Protein AF-A0A355SIC6-F1 (afdb_monomer_lite)

Radius of gyration: 18.77 Å; chains: 1; bounding box: 48×37×47 Å

pLDDT: mean 77.32, std 22.43, range [30.83, 97.75]

Structure (mmCIF, N/CA/C/O backbone):
data_AF-A0A355SIC6-F1
#
_entry.id   AF-A0A355SIC6-F1
#
loop_
_atom_site.group_PDB
_atom_site.id
_atom_site.type_symbol
_atom_site.label_atom_id
_atom_site.label_alt_id
_atom_site.label_comp_id
_atom_site.label_asym_id
_atom_site.label_entity_id
_atom_site.label_seq_id
_atom_site.pdbx_PDB_ins_code
_atom_site.Cartn_x
_atom_site.Cartn_y
_atom_site.Cartn_z
_atom_site.occupancy
_atom_site.B_iso_or_equiv
_atom_site.auth_seq_id
_atom_site.auth_comp_id
_atom_site.auth_asym_id
_atom_site.auth_atom_id
_atom_site.pdbx_PDB_model_num
ATOM 1 N N . MET A 1 1 ? 10.051 4.515 25.596 1.00 37.62 1 MET A N 1
ATOM 2 C CA . MET A 1 1 ? 10.328 5.611 24.635 1.00 37.62 1 MET A CA 1
ATOM 3 C C . MET A 1 1 ? 11.824 5.648 24.282 1.00 37.62 1 MET A C 1
ATOM 5 O O . MET A 1 1 ? 12.469 6.679 24.406 1.00 37.62 1 MET A O 1
ATOM 9 N N . THR A 1 2 ? 12.386 4.511 23.840 1.00 31.95 2 THR A N 1
ATOM 10 C CA . THR A 1 2 ? 13.845 4.348 23.625 1.00 31.95 2 THR A CA 1
ATOM 11 C C . THR A 1 2 ? 14.170 3.536 22.361 1.00 31.95 2 THR A C 1
ATOM 13 O O . THR A 1 2 ? 15.323 3.204 22.131 1.00 31.95 2 THR A O 1
ATOM 16 N N . LEU A 1 3 ? 13.179 3.242 21.507 1.00 30.83 3 LEU A N 1
ATOM 17 C CA . LEU A 1 3 ? 13.404 2.567 20.217 1.00 30.83 3 LEU A CA 1
ATOM 18 C C . LEU A 1 3 ? 13.616 3.547 19.047 1.00 30.83 3 LEU A C 1
ATOM 20 O O . LEU A 1 3 ? 14.245 3.201 18.055 1.00 30.83 3 LEU A O 1
ATOM 24 N N . TYR A 1 4 ? 13.149 4.795 19.171 1.00 31.72 4 TYR A N 1
ATOM 25 C CA . TYR A 1 4 ? 13.180 5.769 18.069 1.00 31.72 4 TYR A CA 1
ATOM 26 C C . TYR A 1 4 ? 14.491 6.559 17.944 1.00 31.72 4 TYR A C 1
ATOM 28 O O . TYR A 1 4 ? 14.767 7.113 16.884 1.00 31.72 4 TYR A O 1
ATOM 36 N N . ARG A 1 5 ? 15.327 6.606 18.992 1.00 35.66 5 ARG A N 1
ATOM 37 C CA . ARG A 1 5 ? 16.600 7.357 18.958 1.00 35.66 5 ARG A CA 1
ATOM 38 C C . ARG A 1 5 ? 17.742 6.619 18.246 1.00 35.66 5 ARG A C 1
ATOM 40 O O . ARG A 1 5 ? 18.670 7.272 17.789 1.00 35.66 5 ARG A O 1
ATOM 47 N N . GLY A 1 6 ? 17.670 5.291 18.116 1.00 31.94 6 GLY A N 1
ATOM 48 C CA . GLY A 1 6 ? 18.675 4.494 17.394 1.00 31.94 6 GLY A CA 1
ATOM 49 C C . GLY A 1 6 ? 18.372 4.291 15.905 1.00 31.94 6 GLY A C 1
ATOM 50 O O . GLY A 1 6 ? 19.281 4.035 15.118 1.00 31.94 6 GLY A O 1
ATOM 51 N N . PHE A 1 7 ? 17.104 4.423 15.504 1.00 38.62 7 PHE A N 1
ATOM 52 C CA . PHE A 1 7 ? 16.657 4.114 14.143 1.00 38.62 7 PHE A CA 1
ATOM 53 C C . PHE A 1 7 ? 16.941 5.257 13.153 1.00 38.62 7 PHE A C 1
ATOM 55 O O . PHE A 1 7 ? 17.302 5.010 12.004 1.00 38.62 7 PHE A O 1
ATOM 62 N N . THR A 1 8 ? 16.885 6.514 13.609 1.00 43.41 8 THR A N 1
ATOM 63 C CA . THR A 1 8 ? 17.127 7.695 12.762 1.00 43.41 8 THR A CA 1
ATOM 64 C C . THR A 1 8 ? 18.593 7.835 12.342 1.00 43.41 8 THR A C 1
ATOM 66 O O . THR A 1 8 ? 18.866 8.052 11.167 1.00 43.41 8 THR A O 1
ATOM 69 N N . ALA A 1 9 ? 19.554 7.617 13.246 1.00 39.22 9 ALA A N 1
ATOM 70 C CA . ALA A 1 9 ? 20.983 7.748 12.930 1.00 39.22 9 ALA A CA 1
ATOM 71 C C . ALA A 1 9 ? 21.516 6.629 12.013 1.00 39.22 9 ALA A C 1
ATOM 73 O O . ALA A 1 9 ? 22.439 6.845 11.228 1.00 39.22 9 ALA A O 1
ATOM 74 N N . ARG A 1 10 ? 20.931 5.426 12.085 1.00 40.25 10 ARG A N 1
ATOM 75 C CA . ARG A 1 10 ? 21.360 4.273 11.280 1.00 40.25 10 ARG A CA 1
ATOM 76 C C . ARG A 1 10 ? 20.783 4.320 9.867 1.00 40.25 10 ARG A C 1
ATOM 78 O O . ARG A 1 10 ? 21.507 4.031 8.922 1.00 40.25 10 ARG A O 1
ATOM 85 N N . ILE A 1 11 ? 19.539 4.782 9.713 1.00 46.62 11 ILE A N 1
ATOM 86 C CA . ILE A 1 11 ? 18.967 5.049 8.389 1.00 46.62 11 ILE A CA 1
ATOM 87 C C . ILE A 1 11 ? 19.684 6.213 7.711 1.00 46.62 11 ILE A C 1
ATOM 89 O O . ILE A 1 11 ? 19.993 6.095 6.537 1.00 46.62 11 ILE A O 1
ATOM 93 N N . GLN A 1 12 ? 20.036 7.280 8.432 1.00 44.41 12 GLN A N 1
ATOM 94 C CA . GLN A 1 12 ? 20.711 8.441 7.845 1.00 44.41 12 GLN A CA 1
ATOM 95 C C . GLN A 1 12 ? 22.162 8.145 7.415 1.00 44.41 12 GLN A C 1
ATOM 97 O O . GLN A 1 12 ? 22.600 8.642 6.381 1.00 44.41 12 GLN A O 1
ATOM 102 N N . ASN A 1 13 ? 22.878 7.267 8.130 1.00 38.00 13 ASN A N 1
ATOM 103 C CA . ASN A 1 13 ? 24.215 6.805 7.727 1.00 38.00 13 ASN A CA 1
ATOM 104 C C . ASN A 1 13 ? 24.187 5.812 6.554 1.00 38.00 13 ASN A C 1
ATOM 106 O O . ASN A 1 13 ? 25.041 5.896 5.677 1.00 38.00 13 ASN A O 1
ATOM 110 N N . ILE A 1 14 ? 23.184 4.930 6.490 1.00 51.47 14 ILE A N 1
ATOM 111 C CA . ILE A 1 14 ? 22.955 4.068 5.317 1.00 51.47 14 ILE A CA 1
ATOM 112 C C . ILE A 1 14 ? 22.518 4.915 4.109 1.00 51.47 14 ILE A C 1
ATOM 114 O O . ILE A 1 14 ? 22.945 4.660 2.988 1.00 51.47 14 ILE A O 1
ATOM 118 N N . PHE A 1 15 ? 21.729 5.972 4.334 1.00 47.69 15 PHE A N 1
ATOM 119 C CA . PHE A 1 15 ? 21.360 6.937 3.298 1.00 47.69 15 PHE A CA 1
ATOM 120 C C . PHE A 1 15 ? 22.586 7.659 2.735 1.00 47.69 15 PHE A C 1
ATOM 122 O O . PHE A 1 15 ? 22.667 7.871 1.533 1.00 47.69 15 PHE A O 1
ATOM 129 N N . CYS A 1 16 ? 23.560 8.003 3.582 1.00 44.72 16 CYS A N 1
ATOM 130 C CA . CYS A 1 16 ? 24.774 8.688 3.148 1.00 44.72 16 CYS A CA 1
ATOM 131 C C . CYS A 1 16 ? 25.728 7.756 2.376 1.00 44.72 16 CYS A C 1
ATOM 133 O O . CYS A 1 16 ? 26.273 8.169 1.355 1.00 44.72 16 CYS A O 1
ATOM 135 N N . SER A 1 17 ? 25.885 6.489 2.793 1.00 44.12 17 SER A N 1
ATOM 136 C CA . SER A 1 17 ? 26.764 5.544 2.084 1.00 44.12 17 SER A CA 1
ATOM 137 C C . SER A 1 17 ? 26.165 5.072 0.755 1.00 44.12 17 SER A C 1
ATOM 139 O O . SER A 1 17 ? 26.858 5.047 -0.252 1.00 44.12 17 SER A O 1
ATOM 141 N N . ILE A 1 18 ? 24.859 4.784 0.699 1.00 51.19 18 ILE A N 1
ATOM 142 C CA . ILE A 1 18 ? 24.209 4.318 -0.538 1.00 51.19 18 ILE A CA 1
ATOM 143 C C . ILE A 1 18 ? 24.102 5.448 -1.576 1.00 51.19 18 ILE A C 1
ATOM 145 O O . ILE A 1 18 ? 24.280 5.209 -2.770 1.00 51.19 18 ILE A O 1
ATOM 149 N N . PHE A 1 19 ? 23.841 6.687 -1.143 1.00 46.09 19 PHE A N 1
ATOM 150 C CA . PHE A 1 19 ? 23.584 7.803 -2.058 1.00 46.09 19 PHE A CA 1
ATOM 151 C C . PHE A 1 19 ? 24.862 8.443 -2.632 1.00 46.09 19 PHE A C 1
ATOM 153 O O . PHE A 1 19 ? 24.812 9.014 -3.720 1.00 46.09 19 PHE A O 1
ATOM 160 N N . PHE A 1 20 ? 26.014 8.337 -1.953 1.00 45.59 20 PHE A N 1
ATOM 161 C CA . PHE A 1 20 ? 27.269 8.947 -2.421 1.00 45.59 20 PHE A CA 1
ATOM 162 C C . PHE A 1 20 ? 28.137 7.997 -3.266 1.00 45.59 20 PHE A C 1
ATOM 164 O O . PHE A 1 20 ? 28.785 8.434 -4.216 1.00 45.59 20 PHE A O 1
ATOM 171 N N . GLU A 1 21 ? 28.105 6.690 -2.996 1.00 45.88 21 GLU A N 1
ATOM 172 C CA . GLU A 1 21 ? 28.931 5.699 -3.709 1.00 45.88 21 GLU A CA 1
ATOM 173 C C . GLU A 1 21 ? 28.379 5.377 -5.113 1.00 45.88 21 GLU A C 1
ATOM 175 O O . GLU A 1 21 ? 29.138 5.171 -6.062 1.00 45.88 21 GLU A O 1
ATOM 180 N N . GLY A 1 22 ? 27.055 5.470 -5.300 1.00 42.19 22 GLY A N 1
ATOM 181 C CA . GLY A 1 22 ? 26.405 5.312 -6.608 1.00 42.19 22 GLY A CA 1
ATOM 182 C C . GLY A 1 22 ? 26.667 6.454 -7.602 1.00 42.19 22 GLY A C 1
ATOM 183 O O . GLY A 1 22 ? 26.513 6.267 -8.809 1.00 42.19 22 GLY A O 1
ATOM 184 N N . ALA A 1 23 ? 27.096 7.631 -7.134 1.00 45.03 23 ALA A N 1
ATOM 185 C CA . ALA A 1 23 ? 27.406 8.769 -8.002 1.00 45.03 23 ALA A CA 1
ATOM 186 C C . ALA A 1 23 ? 28.788 8.657 -8.680 1.00 45.03 23 ALA A C 1
ATOM 188 O O . ALA A 1 23 ? 29.028 9.328 -9.690 1.00 45.03 23 ALA A O 1
ATOM 189 N N . LEU A 1 24 ? 29.689 7.816 -8.150 1.00 39.44 24 LEU A N 1
ATOM 190 C CA . LEU A 1 24 ? 31.087 7.748 -8.589 1.00 39.44 24 LEU A CA 1
ATOM 191 C C . LEU A 1 24 ? 31.366 6.680 -9.662 1.00 39.44 24 LEU A C 1
ATOM 193 O O . LEU A 1 24 ? 32.326 6.836 -10.411 1.00 39.44 24 LEU A O 1
ATOM 197 N N . ASN A 1 25 ? 30.526 5.649 -9.815 1.00 40.00 25 ASN A N 1
ATOM 198 C CA . ASN A 1 25 ? 30.813 4.517 -10.711 1.00 40.00 25 ASN A CA 1
ATOM 199 C C . ASN A 1 25 ? 30.196 4.667 -12.118 1.00 40.00 25 ASN A C 1
ATOM 201 O O . ASN A 1 25 ? 29.492 3.797 -12.630 1.00 40.00 25 ASN A O 1
ATOM 205 N N . ARG A 1 26 ? 30.446 5.820 -12.753 1.00 46.34 26 ARG A N 1
ATOM 206 C CA . ARG A 1 26 ? 30.225 6.007 -14.195 1.00 46.34 26 ARG A CA 1
ATOM 207 C C . ARG A 1 26 ? 31.300 5.237 -14.967 1.00 46.34 26 ARG A C 1
ATOM 209 O O . ARG A 1 26 ? 32.447 5.650 -14.884 1.00 46.34 26 ARG A O 1
ATOM 216 N N . MET A 1 27 ? 30.928 4.234 -15.769 1.00 37.56 27 MET A N 1
ATOM 217 C CA . MET A 1 27 ? 31.315 4.094 -17.190 1.00 37.56 27 MET A CA 1
ATOM 218 C C . MET A 1 27 ? 30.912 2.726 -17.780 1.00 37.56 27 MET A C 1
ATOM 220 O O . MET A 1 27 ? 31.299 1.686 -17.266 1.00 37.56 27 MET A O 1
ATOM 224 N N . ASN A 1 28 ? 30.232 2.812 -18.930 1.00 39.66 28 ASN A N 1
ATOM 225 C CA . ASN A 1 28 ? 30.027 1.819 -19.996 1.00 39.66 28 ASN A CA 1
ATOM 226 C C . ASN A 1 28 ? 28.899 0.763 -19.905 1.00 39.66 28 ASN A C 1
ATOM 228 O O . ASN A 1 28 ? 28.827 -0.046 -18.992 1.00 39.66 28 ASN A O 1
ATOM 232 N N . GLU A 1 29 ? 28.081 0.820 -20.971 1.00 44.94 29 GLU A N 1
ATOM 233 C CA . GLU A 1 29 ? 27.254 -0.224 -21.607 1.00 44.94 29 GLU A CA 1
ATOM 234 C C . GLU A 1 29 ? 26.031 -0.767 -20.845 1.00 44.94 29 GLU A C 1
ATOM 236 O O . GLU A 1 29 ? 26.074 -1.818 -20.229 1.00 44.94 29 GLU A O 1
ATOM 241 N N . ASP A 1 30 ? 24.915 -0.017 -20.919 1.00 37.97 30 ASP A N 1
ATOM 242 C CA . ASP A 1 30 ? 23.570 -0.524 -21.283 1.00 37.97 30 ASP A CA 1
ATOM 243 C C . ASP A 1 30 ? 22.507 0.565 -21.065 1.00 37.97 30 ASP A C 1
ATOM 245 O O . ASP A 1 30 ? 21.948 0.758 -19.978 1.00 37.97 30 ASP A O 1
ATOM 249 N N . PHE A 1 31 ? 22.219 1.330 -22.119 1.00 43.81 31 PHE A N 1
ATOM 250 C CA . PHE A 1 31 ? 21.425 2.563 -22.033 1.00 43.81 31 PHE A CA 1
ATOM 251 C C . PHE A 1 31 ? 19.943 2.325 -21.657 1.00 43.81 31 PHE A C 1
ATOM 253 O O . PHE A 1 31 ? 19.281 3.237 -21.164 1.00 43.81 31 PHE A O 1
ATOM 260 N N . ASN A 1 32 ? 19.427 1.098 -21.810 1.00 48.28 32 ASN A N 1
ATOM 261 C CA . ASN A 1 32 ? 18.031 0.748 -21.501 1.00 48.28 32 ASN A CA 1
ATOM 262 C C . ASN A 1 32 ? 17.833 0.255 -20.049 1.00 48.28 32 ASN A C 1
ATOM 264 O O . ASN A 1 32 ? 16.803 0.500 -19.419 1.00 48.28 32 ASN A O 1
ATOM 268 N N . VAL A 1 33 ? 18.857 -0.376 -19.470 1.00 51.66 33 VAL A N 1
ATOM 269 C CA . VAL A 1 33 ? 18.862 -0.801 -18.061 1.00 51.66 33 VAL A CA 1
ATOM 270 C C . VAL A 1 33 ? 19.251 0.380 -17.161 1.00 51.66 33 VAL A C 1
ATOM 272 O O . VAL A 1 33 ? 18.587 0.651 -16.160 1.00 51.66 33 VAL A O 1
ATOM 275 N N . THR A 1 34 ? 20.239 1.181 -17.579 1.00 50.62 34 THR A N 1
ATOM 276 C CA . THR A 1 34 ? 20.753 2.339 -16.822 1.00 50.62 34 THR A CA 1
ATOM 277 C C . THR A 1 34 ? 19.712 3.456 -16.639 1.00 50.62 34 THR A C 1
ATOM 279 O O . THR A 1 34 ? 19.661 4.085 -15.579 1.00 50.62 34 THR A O 1
ATOM 282 N N . GLY A 1 35 ? 18.847 3.702 -17.636 1.00 56.38 35 GLY A N 1
ATOM 283 C CA . GLY A 1 35 ? 17.751 4.677 -17.526 1.00 56.38 35 GLY A CA 1
ATOM 284 C C . GLY A 1 35 ? 16.699 4.265 -16.492 1.00 56.38 35 GLY A C 1
ATOM 285 O O . GLY A 1 35 ? 16.310 5.072 -15.648 1.00 56.38 35 GLY A O 1
ATOM 286 N N . ASN A 1 36 ? 16.314 2.984 -16.492 1.00 66.81 36 ASN A N 1
ATOM 287 C CA . ASN A 1 36 ? 15.387 2.437 -15.505 1.00 66.81 36 ASN A CA 1
ATOM 288 C C . ASN A 1 36 ? 15.983 2.452 -14.093 1.00 66.81 36 ASN A C 1
ATOM 290 O O . ASN A 1 36 ? 15.270 2.815 -13.165 1.00 66.81 36 ASN A O 1
ATOM 294 N N . ILE A 1 37 ? 17.279 2.157 -13.921 1.00 77.44 37 ILE A N 1
ATOM 295 C CA . ILE A 1 37 ? 17.941 2.212 -12.605 1.00 77.44 37 ILE A CA 1
ATOM 296 C C . ILE A 1 37 ? 17.870 3.623 -12.009 1.00 77.44 37 ILE A C 1
ATOM 298 O O . ILE A 1 37 ? 17.444 3.780 -10.868 1.00 77.44 37 ILE A O 1
ATOM 302 N N . LYS A 1 38 ? 18.205 4.670 -12.775 1.00 78.94 38 LYS A N 1
ATOM 303 C CA . LYS A 1 38 ? 18.105 6.059 -12.283 1.00 78.94 38 LYS A CA 1
ATOM 304 C C . LYS A 1 38 ? 16.674 6.439 -11.910 1.00 78.94 38 LYS A C 1
ATOM 306 O O . LYS A 1 38 ? 16.458 7.071 -10.880 1.00 78.94 38 LYS A O 1
ATOM 311 N N . THR A 1 39 ? 15.696 6.044 -12.725 1.00 83.81 39 THR A N 1
ATOM 312 C CA . THR A 1 39 ? 14.280 6.275 -12.416 1.00 83.81 39 THR A CA 1
ATOM 313 C C . THR A 1 39 ? 13.838 5.508 -11.170 1.00 83.81 39 THR A C 1
ATOM 315 O O . THR A 1 39 ? 13.088 6.054 -10.370 1.00 83.81 39 THR A O 1
ATOM 318 N N . ILE A 1 40 ? 14.310 4.276 -10.969 1.00 85.25 40 ILE A N 1
ATOM 319 C CA . ILE A 1 40 ? 14.032 3.471 -9.772 1.00 85.25 40 ILE A CA 1
ATOM 320 C C . ILE A 1 40 ? 14.592 4.154 -8.523 1.00 85.25 40 ILE A C 1
ATOM 322 O O . ILE A 1 40 ? 13.866 4.299 -7.542 1.00 85.25 40 ILE A O 1
ATOM 326 N N . GLU A 1 41 ? 15.848 4.601 -8.554 1.00 84.44 41 GLU A N 1
ATOM 327 C CA . GLU A 1 41 ? 16.460 5.302 -7.419 1.00 84.44 41 GLU A CA 1
ATOM 328 C C . GLU A 1 41 ? 15.730 6.608 -7.101 1.00 84.44 41 GLU A C 1
ATOM 330 O O . GLU A 1 41 ? 15.419 6.880 -5.942 1.00 84.44 41 GLU A O 1
ATOM 335 N N . TRP A 1 42 ? 15.357 7.376 -8.126 1.00 87.31 42 TRP A N 1
ATOM 336 C CA . TRP A 1 42 ? 14.545 8.575 -7.936 1.00 87.31 42 TRP A CA 1
ATOM 337 C C . TRP A 1 42 ? 13.172 8.258 -7.320 1.00 87.31 42 TRP A C 1
ATOM 339 O O . TRP A 1 42 ? 12.784 8.886 -6.337 1.00 87.31 42 TRP A O 1
ATOM 349 N N . LEU A 1 43 ? 12.467 7.234 -7.817 1.00 86.88 43 LEU A N 1
ATOM 350 C CA . LEU A 1 43 ? 11.171 6.810 -7.269 1.00 86.88 43 LEU A CA 1
ATOM 351 C C . LEU A 1 43 ? 11.275 6.388 -5.797 1.00 86.88 43 LEU A C 1
ATOM 353 O O . LEU A 1 43 ? 10.388 6.713 -5.011 1.00 86.88 43 LEU A O 1
ATOM 357 N N . LYS A 1 44 ? 12.354 5.705 -5.395 1.00 87.75 44 LYS A N 1
ATOM 358 C CA . LYS A 1 44 ? 12.593 5.359 -3.982 1.00 87.75 44 LYS A CA 1
ATOM 359 C C . LYS A 1 44 ? 12.718 6.611 -3.111 1.00 87.75 44 LYS A C 1
ATOM 361 O O . LYS A 1 44 ? 12.123 6.664 -2.035 1.00 87.75 44 LYS A O 1
ATOM 366 N N . VAL A 1 45 ? 13.467 7.615 -3.571 1.00 89.81 45 VAL A N 1
ATOM 367 C CA . VAL A 1 45 ? 13.625 8.893 -2.856 1.00 89.81 45 VAL A CA 1
ATOM 368 C C . VAL A 1 45 ? 12.293 9.637 -2.757 1.00 89.81 45 VAL A C 1
ATOM 370 O O . VAL A 1 45 ? 11.960 10.141 -1.684 1.00 89.81 45 VAL A O 1
ATOM 373 N N . GLU A 1 46 ? 11.498 9.662 -3.825 1.00 91.06 46 GLU A N 1
ATOM 374 C CA . GLU A 1 46 ? 10.170 10.288 -3.807 1.00 91.06 46 GLU A CA 1
ATOM 375 C C . GLU A 1 46 ? 9.211 9.595 -2.836 1.00 91.06 46 GLU A C 1
ATOM 377 O O . GLU A 1 46 ? 8.524 10.267 -2.068 1.00 91.06 46 GLU A O 1
ATOM 382 N N . ILE A 1 47 ? 9.209 8.258 -2.781 1.00 93.31 47 ILE A N 1
ATOM 383 C CA . ILE A 1 47 ? 8.397 7.504 -1.811 1.00 93.31 47 ILE A CA 1
ATOM 384 C C . ILE A 1 47 ? 8.767 7.901 -0.376 1.00 93.31 47 ILE A C 1
ATOM 386 O O . ILE A 1 47 ? 7.888 8.149 0.451 1.00 93.31 47 ILE A O 1
ATOM 390 N N . LEU A 1 48 ? 10.063 8.006 -0.074 1.00 91.69 48 LEU A N 1
ATOM 391 C CA . LEU A 1 48 ? 10.537 8.411 1.252 1.00 91.69 48 LEU A CA 1
ATOM 392 C C . LEU A 1 48 ? 10.182 9.867 1.578 1.00 91.69 48 LEU A C 1
ATOM 394 O O . LEU A 1 48 ? 9.811 10.173 2.714 1.00 91.69 48 LEU A O 1
ATOM 398 N N . SER A 1 49 ? 10.244 10.758 0.591 1.00 87.94 49 SER A N 1
ATOM 399 C CA . SER A 1 49 ? 9.840 12.161 0.731 1.00 87.94 49 SER A CA 1
ATOM 400 C C . SER A 1 49 ? 8.337 12.302 0.982 1.00 87.94 49 SER A C 1
ATOM 402 O O . SER A 1 49 ? 7.924 13.052 1.874 1.00 87.94 49 SER A O 1
ATOM 404 N N . ALA A 1 50 ? 7.513 11.541 0.261 1.00 89.50 50 ALA A N 1
ATOM 405 C CA . ALA A 1 50 ? 6.069 11.500 0.456 1.00 89.50 50 ALA A CA 1
ATOM 406 C C . ALA A 1 50 ? 5.708 10.937 1.841 1.00 89.50 50 ALA A C 1
ATOM 408 O O . ALA A 1 50 ? 4.899 11.528 2.558 1.00 89.50 50 ALA A O 1
ATOM 409 N N . LEU A 1 51 ? 6.392 9.877 2.284 1.00 92.81 51 LEU A N 1
ATOM 410 C CA . LEU A 1 51 ? 6.227 9.325 3.629 1.00 92.81 51 LEU A CA 1
ATOM 411 C C . LEU A 1 51 ? 6.636 10.330 4.718 1.00 92.81 51 LEU A C 1
ATOM 413 O O . LEU A 1 51 ? 5.944 10.469 5.729 1.00 92.81 51 LEU A O 1
ATOM 417 N N . SER A 1 52 ? 7.735 11.066 4.523 1.00 89.69 52 SER A N 1
ATOM 418 C CA . SER A 1 52 ? 8.157 12.139 5.436 1.00 89.69 52 SER A CA 1
ATOM 419 C C . SER A 1 52 ? 7.096 13.238 5.535 1.00 89.69 52 SER A C 1
ATOM 421 O O . SER A 1 52 ? 6.765 13.691 6.634 1.00 89.69 52 SER A O 1
ATOM 423 N N . SER A 1 53 ? 6.529 13.639 4.396 1.00 87.75 53 SER A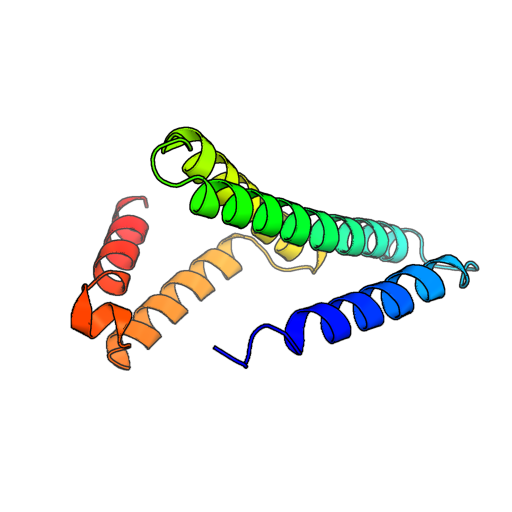 N 1
ATOM 424 C CA . SER A 1 53 ? 5.469 14.648 4.318 1.00 87.75 53 SER A CA 1
ATOM 425 C C . SER A 1 53 ? 4.189 14.190 5.010 1.00 87.75 53 SER A C 1
ATOM 427 O O . SER A 1 53 ? 3.643 14.949 5.813 1.00 87.75 53 SER A O 1
ATOM 429 N N . LEU A 1 54 ? 3.773 12.935 4.801 1.00 91.94 54 LEU A N 1
ATOM 430 C CA . LEU A 1 54 ? 2.640 12.341 5.509 1.00 91.94 54 LEU A CA 1
ATOM 431 C C . LEU A 1 54 ? 2.856 12.386 7.027 1.00 91.94 54 LEU A C 1
ATOM 433 O O . LEU A 1 54 ? 2.004 12.889 7.753 1.00 91.94 54 LEU A O 1
ATOM 437 N N . ASN A 1 55 ? 4.016 11.933 7.515 1.00 89.06 55 ASN A N 1
ATOM 438 C CA . ASN A 1 55 ? 4.327 11.945 8.948 1.00 89.06 55 ASN A CA 1
ATOM 439 C C . ASN A 1 55 ? 4.296 13.365 9.533 1.00 89.06 55 ASN A C 1
ATOM 441 O O . ASN A 1 55 ? 3.703 13.591 10.586 1.00 89.06 55 ASN A O 1
ATOM 445 N N . LYS A 1 56 ? 4.878 14.351 8.840 1.00 86.69 56 LYS A N 1
ATOM 446 C CA . LYS A 1 56 ? 4.799 15.764 9.252 1.00 86.69 56 LYS A CA 1
ATOM 447 C C . LYS A 1 56 ? 3.359 16.276 9.272 1.00 86.69 56 LYS A C 1
ATOM 449 O O . LYS A 1 56 ? 3.022 17.066 10.149 1.00 86.69 56 LYS A O 1
ATOM 454 N N . GLY A 1 57 ? 2.531 15.856 8.315 1.00 85.75 57 GLY A N 1
ATOM 455 C CA . GLY A 1 57 ? 1.101 16.160 8.278 1.00 85.75 57 GLY A CA 1
ATOM 456 C C . GLY A 1 57 ? 0.377 15.613 9.507 1.00 85.75 57 GLY A C 1
ATOM 457 O O . GLY A 1 57 ? -0.275 16.372 10.217 1.00 85.75 57 GLY A O 1
ATOM 458 N N . LEU A 1 58 ? 0.582 14.333 9.820 1.00 86.00 58 LEU A N 1
ATOM 459 C CA . LEU A 1 58 ? -0.029 13.667 10.975 1.00 86.00 58 LEU A CA 1
ATOM 460 C C . LEU A 1 58 ? 0.404 14.287 12.316 1.00 86.00 58 LEU A C 1
ATOM 462 O O . LEU A 1 58 ? -0.415 14.442 13.218 1.00 86.00 58 LEU A O 1
ATOM 466 N N . LEU A 1 59 ? 1.662 14.730 12.438 1.00 86.12 59 LEU A N 1
ATOM 467 C CA . LEU A 1 59 ? 2.169 15.404 13.644 1.00 86.12 59 LEU A CA 1
ATOM 468 C C . LEU A 1 59 ? 1.562 16.792 13.883 1.00 86.12 59 LEU A C 1
ATOM 470 O O . LEU A 1 59 ? 1.569 17.279 15.013 1.00 86.12 59 LEU A O 1
ATOM 474 N N . LYS A 1 60 ? 1.031 17.449 12.846 1.00 80.81 60 LYS A N 1
ATOM 475 C CA . LYS A 1 60 ? 0.360 18.752 12.986 1.00 80.81 60 LYS A CA 1
ATOM 476 C C . LYS A 1 60 ? -1.041 18.632 13.607 1.00 80.81 60 LYS A C 1
ATOM 478 O O . LYS A 1 60 ? -1.677 19.663 13.844 1.00 80.81 60 LYS A O 1
ATOM 483 N N . GLY A 1 61 ? -1.507 17.415 13.908 1.00 68.06 61 GLY A N 1
ATOM 484 C CA . GLY A 1 61 ? -2.792 17.155 14.555 1.00 68.06 61 GLY A CA 1
ATOM 485 C C . GLY A 1 61 ? -3.960 17.727 13.750 1.00 68.06 61 GLY A C 1
ATOM 486 O O . GLY A 1 61 ? -3.982 17.636 12.525 1.00 68.06 61 GLY A O 1
ATOM 487 N N . SER A 1 62 ? -4.901 18.392 14.424 1.00 62.19 62 SER A N 1
ATOM 488 C CA . SER A 1 62 ? -6.101 18.996 13.817 1.00 62.19 62 SER A CA 1
ATOM 489 C C . SER A 1 62 ? -5.840 20.104 12.782 1.00 62.19 62 SER A C 1
ATOM 491 O O . SER A 1 62 ? -6.790 20.609 12.189 1.00 62.19 62 SER A O 1
ATOM 493 N N . LYS A 1 63 ? -4.579 20.505 12.552 1.00 66.25 63 LYS A N 1
ATOM 494 C CA . LYS A 1 63 ? -4.209 21.548 11.578 1.00 66.25 63 LYS A CA 1
ATOM 495 C C . LYS A 1 63 ? -3.952 21.020 10.167 1.00 66.25 63 LYS A C 1
ATOM 497 O O . LYS A 1 63 ? -3.930 21.820 9.235 1.00 66.25 63 LYS A O 1
ATOM 502 N N . ALA A 1 64 ? -3.707 19.723 9.992 1.00 70.75 64 ALA A N 1
ATOM 503 C CA . ALA A 1 64 ? -3.630 19.138 8.657 1.00 70.75 64 ALA A CA 1
ATOM 504 C C . ALA A 1 64 ? -5.048 18.793 8.187 1.00 70.75 64 ALA A C 1
ATOM 506 O O . ALA A 1 64 ? -5.772 18.080 8.882 1.00 70.75 64 ALA A O 1
ATOM 507 N N . SER A 1 65 ? -5.462 19.309 7.026 1.00 81.75 65 SER A N 1
ATOM 508 C CA . SER A 1 65 ? -6.752 18.924 6.456 1.00 81.75 65 SER A CA 1
ATOM 509 C C . SER A 1 65 ? -6.720 17.451 6.043 1.00 81.75 65 SER A C 1
ATOM 511 O O . SER A 1 65 ? -5.678 16.923 5.639 1.00 81.75 65 SER A O 1
ATOM 513 N N . LYS A 1 66 ? -7.877 16.785 6.133 1.00 85.88 66 LYS A N 1
ATOM 514 C CA . LYS A 1 66 ? -8.046 15.410 5.639 1.00 85.88 66 LYS A CA 1
ATOM 515 C C . LYS A 1 66 ? -7.611 15.290 4.176 1.00 85.88 66 LYS A C 1
ATOM 517 O O . LYS A 1 66 ? -6.956 14.313 3.837 1.00 85.88 66 LYS A O 1
ATOM 522 N N . ASP A 1 67 ? -7.886 16.311 3.369 1.00 87.75 67 ASP A N 1
ATOM 523 C CA . ASP A 1 67 ? -7.506 16.368 1.956 1.00 87.75 67 ASP A CA 1
ATOM 524 C C . ASP A 1 67 ? -5.988 16.338 1.755 1.00 87.75 67 ASP A C 1
ATOM 526 O O . ASP A 1 67 ? -5.499 15.546 0.963 1.00 87.75 67 ASP A O 1
ATOM 530 N N . VAL A 1 68 ? -5.210 17.091 2.542 1.00 87.25 68 VAL A N 1
ATOM 531 C CA . VAL A 1 68 ? -3.737 17.067 2.434 1.00 87.25 68 VAL A CA 1
ATOM 532 C C . VAL A 1 68 ? -3.172 15.686 2.780 1.00 87.25 68 VAL A C 1
ATOM 534 O O . VAL A 1 68 ? -2.210 15.224 2.163 1.00 87.25 68 VAL A O 1
ATOM 537 N N . ILE A 1 69 ? -3.758 15.013 3.773 1.00 89.94 69 ILE A N 1
ATOM 538 C CA . ILE A 1 69 ? -3.376 13.643 4.139 1.00 89.94 69 ILE A CA 1
ATOM 539 C C . ILE A 1 69 ? -3.752 12.673 3.012 1.00 89.94 69 ILE A C 1
ATOM 541 O O . ILE A 1 69 ? -2.929 11.837 2.632 1.00 89.94 69 ILE A O 1
ATOM 545 N N . ALA A 1 70 ? -4.962 12.800 2.465 1.00 91.81 70 ALA A N 1
ATOM 546 C CA . ALA A 1 70 ? -5.445 11.979 1.362 1.00 91.81 70 ALA A CA 1
ATOM 547 C C . ALA A 1 70 ? -4.570 12.139 0.109 1.00 91.81 70 ALA A C 1
ATOM 549 O O . ALA A 1 70 ? -4.169 11.130 -0.467 1.00 91.81 70 ALA A O 1
ATOM 550 N N . ASP A 1 71 ? -4.182 13.366 -0.245 1.00 91.19 71 ASP A N 1
ATOM 551 C CA . ASP A 1 71 ? -3.291 13.659 -1.371 1.00 91.19 71 ASP A CA 1
ATOM 552 C C . ASP A 1 71 ? -1.908 13.024 -1.186 1.00 91.19 71 ASP A C 1
ATOM 554 O O . ASP A 1 71 ? -1.363 12.423 -2.115 1.00 91.19 71 ASP A O 1
ATOM 558 N N . CYS A 1 72 ? -1.347 13.080 0.029 1.00 91.62 72 CYS A N 1
ATOM 559 C CA . CYS A 1 72 ? -0.075 12.416 0.329 1.00 91.62 72 CYS A CA 1
ATOM 560 C C . CYS A 1 72 ? -0.176 10.893 0.149 1.00 91.62 72 CYS A C 1
ATOM 562 O O . CYS A 1 72 ? 0.720 10.272 -0.428 1.00 91.62 72 CYS A O 1
ATOM 564 N N . ILE A 1 73 ? -1.261 10.282 0.636 1.00 94.81 73 ILE A N 1
ATOM 565 C CA . ILE A 1 73 ? -1.497 8.838 0.506 1.00 94.81 73 ILE A CA 1
ATOM 566 C C . ILE A 1 73 ? -1.694 8.460 -0.967 1.00 94.81 73 ILE A C 1
ATOM 568 O O . ILE A 1 73 ? -1.063 7.515 -1.440 1.00 94.81 73 ILE A O 1
ATOM 572 N N . ALA A 1 74 ? -2.505 9.216 -1.709 1.00 95.81 74 ALA A N 1
ATOM 573 C CA . ALA A 1 74 ? -2.741 8.995 -3.132 1.00 95.81 74 ALA A CA 1
ATOM 574 C C . ALA A 1 74 ? -1.439 9.091 -3.943 1.00 95.81 74 ALA A C 1
ATOM 576 O O . ALA A 1 74 ? -1.148 8.209 -4.754 1.00 95.81 74 ALA A O 1
ATOM 577 N N . GLY A 1 75 ? -0.609 10.101 -3.665 1.00 95.31 75 GLY A N 1
ATOM 578 C CA . GLY A 1 75 ? 0.711 10.253 -4.274 1.00 95.31 75 GLY A CA 1
ATOM 579 C C . GLY A 1 75 ? 1.617 9.044 -4.027 1.00 95.31 75 GLY A C 1
ATOM 580 O O . GLY A 1 75 ? 2.220 8.524 -4.965 1.00 95.31 75 GLY A O 1
ATOM 581 N N . MET A 1 76 ? 1.662 8.526 -2.795 1.00 96.81 76 MET A N 1
ATOM 582 C CA . MET A 1 76 ? 2.433 7.313 -2.489 1.00 96.81 76 MET A CA 1
ATOM 583 C C . MET A 1 76 ? 1.921 6.082 -3.241 1.00 96.81 76 MET A C 1
ATOM 585 O O . MET A 1 76 ? 2.729 5.313 -3.757 1.00 96.81 76 MET A O 1
ATOM 589 N N . VAL A 1 77 ? 0.601 5.897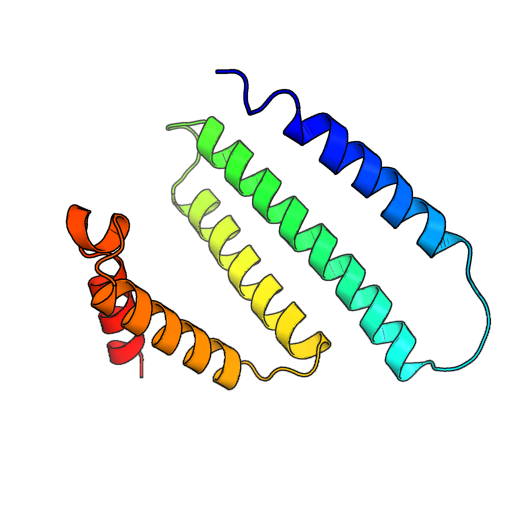 -3.342 1.00 97.12 77 VAL A N 1
ATOM 590 C CA . VAL A 1 77 ? 0.013 4.784 -4.106 1.00 97.12 77 VAL A CA 1
ATOM 591 C C . VAL A 1 77 ? 0.451 4.846 -5.573 1.00 97.12 77 VAL A C 1
ATOM 593 O O . VAL A 1 77 ? 0.890 3.835 -6.121 1.00 97.12 77 VAL A O 1
ATOM 596 N N . ILE A 1 78 ? 0.416 6.031 -6.192 1.00 97.19 78 ILE A N 1
ATOM 597 C CA . ILE A 1 78 ? 0.894 6.239 -7.569 1.00 97.19 78 ILE A CA 1
ATOM 598 C C . ILE A 1 78 ? 2.381 5.884 -7.689 1.00 97.19 78 ILE A C 1
ATOM 600 O O . ILE A 1 78 ? 2.759 5.117 -8.576 1.00 97.19 78 ILE A O 1
ATOM 604 N N . LEU A 1 79 ? 3.227 6.396 -6.788 1.00 95.50 79 LEU A N 1
ATOM 605 C CA . LEU A 1 79 ? 4.671 6.137 -6.810 1.00 95.50 79 LEU A CA 1
ATOM 606 C C . LEU A 1 79 ? 4.998 4.642 -6.683 1.00 95.50 79 LEU A C 1
ATOM 608 O O . LEU A 1 79 ? 5.881 4.149 -7.386 1.00 95.50 79 LEU A O 1
ATOM 612 N N . LEU A 1 80 ? 4.267 3.902 -5.844 1.00 96.31 80 LEU A N 1
ATOM 613 C CA . LEU A 1 80 ? 4.437 2.455 -5.682 1.00 96.31 80 LEU A CA 1
ATOM 614 C C . LEU A 1 80 ? 4.065 1.682 -6.954 1.00 96.31 80 LEU A C 1
ATOM 616 O O . LEU A 1 80 ? 4.792 0.765 -7.347 1.00 96.31 80 LEU A O 1
ATOM 620 N N . TYR A 1 81 ? 2.988 2.074 -7.642 1.00 95.94 81 TYR A N 1
ATOM 621 C CA . TYR A 1 81 ? 2.654 1.493 -8.942 1.00 95.94 81 TYR A CA 1
ATOM 622 C C . TYR A 1 81 ? 3.733 1.794 -9.981 1.00 95.94 81 TYR A C 1
ATOM 624 O O . TYR A 1 81 ? 4.227 0.869 -10.629 1.00 95.94 81 TYR A O 1
ATOM 632 N N . LEU A 1 82 ? 4.166 3.049 -10.111 1.00 94.19 82 LEU A N 1
ATOM 633 C CA . LEU A 1 82 ? 5.221 3.421 -11.057 1.00 94.19 82 LEU A CA 1
ATOM 634 C C . LEU A 1 82 ? 6.521 2.653 -10.796 1.00 94.19 82 LEU A C 1
ATOM 636 O O . LEU A 1 82 ? 7.144 2.171 -11.743 1.00 94.19 82 LEU A O 1
ATOM 640 N N . LEU A 1 83 ? 6.894 2.475 -9.526 1.00 88.94 83 LEU A N 1
ATOM 641 C CA . LEU A 1 83 ? 8.044 1.662 -9.142 1.00 88.94 83 LEU A CA 1
ATOM 642 C C . LEU A 1 83 ? 7.874 0.213 -9.599 1.00 88.94 83 LEU A C 1
ATOM 644 O O . LEU A 1 83 ? 8.784 -0.319 -10.232 1.00 88.94 83 LEU A O 1
ATOM 648 N N . SER A 1 84 ? 6.707 -0.397 -9.349 1.00 87.38 84 SER A N 1
ATOM 649 C CA . SER A 1 84 ? 6.416 -1.772 -9.779 1.00 87.38 84 SER A CA 1
ATOM 650 C C . SER A 1 84 ? 6.596 -1.952 -11.291 1.00 87.38 84 SER A C 1
ATOM 652 O O . SER A 1 84 ? 7.260 -2.891 -11.728 1.00 87.38 84 SER A O 1
ATOM 654 N N . LYS A 1 85 ? 6.139 -0.983 -12.095 1.00 89.31 85 LYS A N 1
ATOM 655 C CA . LYS A 1 85 ? 6.300 -1.029 -13.551 1.00 89.31 85 LYS A CA 1
ATOM 656 C C . LYS A 1 85 ? 7.762 -0.947 -13.975 1.00 89.31 85 LYS A C 1
ATOM 658 O O . LYS A 1 85 ? 8.171 -1.653 -14.892 1.00 89.31 85 LYS A O 1
ATOM 663 N N . ARG A 1 86 ? 8.562 -0.110 -13.307 1.00 86.12 86 ARG A N 1
ATOM 664 C CA . ARG A 1 86 ? 9.994 0.053 -13.613 1.00 86.12 86 ARG A CA 1
ATOM 665 C C . ARG A 1 86 ? 10.830 -1.176 -13.269 1.00 86.12 86 ARG A C 1
ATOM 667 O O . ARG A 1 86 ? 11.854 -1.379 -13.909 1.00 86.12 86 ARG A O 1
ATOM 674 N N . ILE A 1 87 ? 10.378 -2.007 -12.330 1.00 84.25 87 ILE A N 1
ATOM 675 C CA . ILE A 1 87 ? 11.010 -3.298 -12.005 1.00 84.25 87 ILE A CA 1
ATOM 676 C C . ILE A 1 87 ? 10.429 -4.480 -12.801 1.00 84.25 87 ILE A C 1
ATOM 678 O O . ILE A 1 87 ? 10.761 -5.627 -12.515 1.00 84.25 87 ILE A O 1
ATOM 682 N N . GLY A 1 88 ? 9.570 -4.220 -13.795 1.00 83.06 88 GLY A N 1
ATOM 683 C CA . GLY A 1 88 ? 9.009 -5.250 -14.676 1.00 83.06 88 GLY A CA 1
ATOM 684 C C . GLY A 1 88 ? 7.770 -5.964 -14.129 1.00 83.06 88 GLY A C 1
ATOM 685 O O . GLY A 1 88 ? 7.454 -7.061 -14.578 1.00 83.06 88 GLY A O 1
ATOM 686 N N . ILE A 1 89 ? 7.066 -5.366 -13.164 1.00 84.19 89 ILE A N 1
ATOM 687 C CA . ILE A 1 89 ? 5.824 -5.905 -12.604 1.00 84.19 89 ILE A CA 1
ATOM 688 C C . ILE A 1 89 ? 4.629 -5.097 -13.118 1.00 84.19 89 ILE A C 1
ATOM 690 O O . ILE A 1 89 ? 4.576 -3.876 -12.987 1.00 84.19 89 ILE A O 1
ATOM 694 N N . GLU A 1 90 ? 3.640 -5.787 -13.682 1.00 89.50 90 GLU A N 1
ATOM 695 C CA . GLU A 1 90 ? 2.406 -5.158 -14.158 1.00 89.50 90 GLU A CA 1
ATOM 696 C C . GLU A 1 90 ? 1.475 -4.749 -13.007 1.00 89.50 90 GLU A C 1
ATOM 698 O O . GLU A 1 90 ? 1.375 -5.434 -11.985 1.00 89.50 90 GLU A O 1
ATOM 703 N N . PHE A 1 91 ? 0.722 -3.662 -13.201 1.00 95.00 91 PHE A N 1
ATOM 704 C CA . PHE A 1 91 ? -0.197 -3.126 -12.187 1.00 95.00 91 PHE A CA 1
ATOM 705 C C . PHE A 1 91 ? -1.249 -4.151 -11.741 1.00 95.00 91 PHE A C 1
ATOM 707 O O . PHE A 1 91 ? -1.491 -4.315 -10.548 1.00 95.00 91 PHE A O 1
ATOM 714 N N . SER A 1 92 ? -1.798 -4.921 -12.684 1.00 95.75 92 SER A N 1
ATOM 715 C CA . SER A 1 92 ? -2.786 -5.972 -12.403 1.00 95.75 92 SER A CA 1
ATOM 716 C C . SER A 1 92 ? -2.240 -7.086 -11.501 1.00 95.75 92 SER A C 1
ATOM 718 O O . SER A 1 92 ? -2.981 -7.687 -10.712 1.00 95.75 92 SER A O 1
ATOM 720 N N . TYR A 1 93 ? -0.935 -7.363 -11.578 1.00 94.56 93 TYR A N 1
ATOM 721 C CA . TYR A 1 93 ? -0.284 -8.319 -10.691 1.00 94.56 93 TYR A CA 1
ATOM 722 C C . TYR A 1 93 ? -0.157 -7.759 -9.272 1.00 94.56 93 TYR A C 1
ATOM 724 O O . TYR A 1 93 ? -0.415 -8.486 -8.311 1.00 94.56 93 TYR A O 1
ATOM 732 N N . ILE A 1 94 ? 0.159 -6.467 -9.124 1.00 95.50 94 ILE A N 1
ATOM 733 C CA . ILE A 1 94 ? 0.136 -5.782 -7.823 1.00 95.50 94 ILE A CA 1
ATOM 734 C C . ILE A 1 94 ? -1.271 -5.815 -7.220 1.00 95.50 94 ILE A C 1
ATOM 736 O O . ILE A 1 94 ? -1.410 -6.256 -6.081 1.00 95.50 94 ILE A O 1
ATOM 740 N N . ASP A 1 95 ? -2.314 -5.474 -7.982 1.00 95.75 95 ASP A N 1
ATOM 741 C CA . ASP A 1 95 ? -3.711 -5.543 -7.519 1.00 95.75 95 ASP A CA 1
ATOM 742 C C . ASP A 1 95 ? -4.089 -6.943 -7.016 1.00 95.75 95 ASP A C 1
ATOM 744 O O . ASP A 1 95 ? -4.744 -7.109 -5.981 1.00 95.75 95 ASP A O 1
ATOM 748 N N . SER A 1 96 ? -3.651 -7.975 -7.742 1.00 96.31 96 SER A N 1
ATOM 749 C CA . SER A 1 96 ? -3.875 -9.373 -7.365 1.00 96.31 96 SER A CA 1
ATOM 750 C C . SER A 1 96 ? -3.129 -9.735 -6.078 1.00 96.31 96 SER A C 1
ATOM 752 O O . SER A 1 96 ? -3.677 -10.409 -5.203 1.00 96.31 96 SER A O 1
ATOM 754 N N . LYS A 1 97 ? -1.886 -9.262 -5.917 1.00 97.06 97 LYS A N 1
ATOM 755 C CA . LYS A 1 97 ? -1.095 -9.463 -4.695 1.00 97.06 97 LYS A CA 1
ATOM 756 C C . LYS A 1 97 ? -1.675 -8.722 -3.495 1.00 97.06 97 LYS A C 1
ATOM 758 O O . LYS A 1 97 ? -1.678 -9.303 -2.413 1.00 97.06 97 LYS A O 1
ATOM 763 N N . VAL A 1 98 ? -2.205 -7.512 -3.674 1.00 96.69 98 VAL A N 1
ATOM 764 C CA . VAL A 1 98 ? -2.917 -6.766 -2.623 1.00 96.69 98 VAL A CA 1
ATOM 765 C C . VAL A 1 98 ? -4.121 -7.570 -2.140 1.00 96.69 98 VAL A C 1
ATOM 767 O O . VAL A 1 98 ? -4.221 -7.854 -0.951 1.00 96.69 98 VAL A O 1
ATOM 770 N N . GLN A 1 99 ? -4.983 -8.037 -3.048 1.00 97.19 99 GLN A N 1
ATOM 771 C CA . GLN A 1 99 ? -6.147 -8.850 -2.672 1.00 97.19 99 GLN A CA 1
ATOM 772 C C . GLN A 1 99 ? -5.759 -10.146 -1.953 1.00 97.19 99 GLN A C 1
ATOM 774 O O . GLN A 1 99 ? -6.418 -10.532 -0.991 1.00 97.19 99 GLN A O 1
ATOM 779 N N . ASN A 1 100 ? -4.697 -10.823 -2.395 1.00 96.81 100 ASN A N 1
ATOM 780 C CA . ASN A 1 100 ? -4.230 -12.043 -1.738 1.00 96.81 100 ASN A CA 1
ATOM 781 C C . ASN A 1 100 ? -3.662 -11.767 -0.340 1.00 96.81 100 ASN A C 1
ATOM 783 O O . ASN A 1 100 ? -3.922 -12.548 0.569 1.00 96.81 100 ASN A O 1
ATOM 787 N N . LYS A 1 101 ? -2.945 -10.652 -0.147 1.00 94.69 101 LYS A N 1
ATOM 788 C CA . LYS A 1 101 ? -2.463 -10.226 1.175 1.00 94.69 101 LYS A CA 1
ATOM 789 C C . LYS A 1 101 ? -3.607 -9.875 2.125 1.00 94.69 101 LYS A C 1
ATOM 791 O O . LYS A 1 101 ? -3.548 -10.274 3.277 1.00 94.69 101 LYS A O 1
ATOM 796 N N . LEU A 1 102 ? -4.654 -9.202 1.641 1.00 97.38 102 LEU A N 1
ATOM 797 C CA . LEU A 1 102 ? -5.845 -8.916 2.448 1.00 97.38 102 LEU A CA 1
ATOM 798 C C . LEU A 1 102 ? -6.541 -10.203 2.893 1.00 97.38 102 LEU A C 1
ATOM 800 O O . LEU A 1 102 ? -6.831 -10.363 4.069 1.00 97.38 102 LEU A O 1
ATOM 804 N N . LYS A 1 103 ? -6.759 -11.151 1.972 1.00 96.88 103 LYS A N 1
ATOM 805 C CA 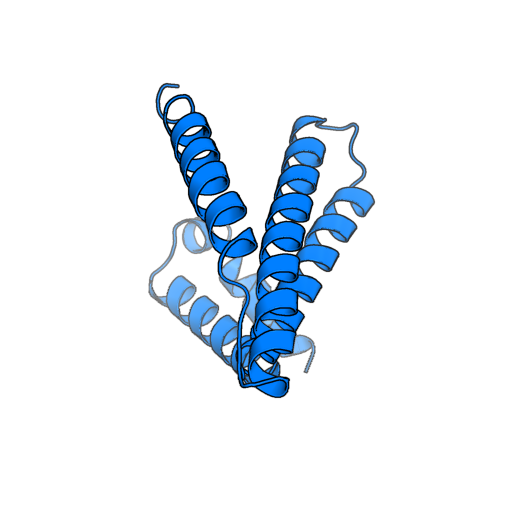. LYS A 1 103 ? -7.347 -12.458 2.311 1.00 96.88 103 LYS A CA 1
ATOM 806 C C . LYS A 1 103 ? -6.515 -13.216 3.344 1.00 96.88 103 LYS A C 1
ATOM 808 O O . LYS A 1 103 ? -7.094 -13.857 4.211 1.00 96.88 103 LYS A O 1
ATOM 813 N N . LEU A 1 104 ? -5.187 -13.159 3.223 1.00 95.81 104 LEU A N 1
ATOM 814 C CA . LEU A 1 104 ? -4.286 -13.811 4.166 1.00 95.81 104 LEU A CA 1
ATOM 815 C C . LEU A 1 104 ? -4.386 -13.175 5.557 1.00 95.81 104 LEU A C 1
ATOM 817 O O . LEU A 1 104 ? -4.650 -13.901 6.501 1.00 95.81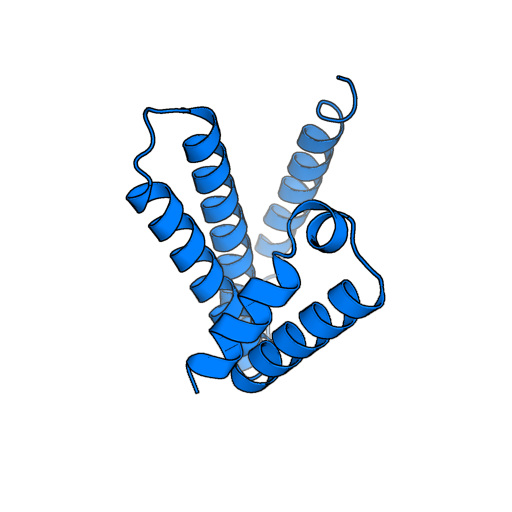 104 LEU A O 1
ATOM 821 N N . GLY A 1 105 ? -4.288 -11.846 5.668 1.00 93.44 105 GLY A N 1
ATOM 822 C CA . GLY A 1 105 ? -4.405 -11.160 6.963 1.00 93.44 105 GLY A CA 1
ATOM 823 C C . GLY A 1 105 ? -5.778 -11.335 7.627 1.00 93.44 105 GLY A C 1
ATOM 824 O O . GLY A 1 105 ? -5.873 -11.391 8.848 1.00 93.44 105 GLY A O 1
ATOM 825 N N . ILE A 1 106 ? -6.847 -11.499 6.836 1.00 96.56 106 ILE A N 1
ATOM 826 C CA . ILE A 1 106 ? -8.172 -11.874 7.358 1.00 96.56 106 ILE A CA 1
ATOM 827 C C . ILE A 1 106 ? -8.157 -13.302 7.921 1.00 96.56 106 ILE A C 1
ATOM 829 O O . ILE A 1 106 ? -8.663 -13.532 9.013 1.00 96.56 106 ILE A O 1
ATOM 833 N N . LEU A 1 107 ? -7.587 -14.264 7.184 1.00 95.38 107 LEU A N 1
ATOM 834 C CA . LEU A 1 107 ? -7.507 -15.666 7.611 1.00 95.38 107 LEU A CA 1
ATOM 835 C C . LEU A 1 107 ? -6.632 -15.846 8.859 1.00 95.38 107 LEU A C 1
ATOM 837 O O . LEU A 1 107 ? -6.938 -16.680 9.705 1.00 95.38 107 LEU A O 1
ATOM 841 N N . GLU A 1 108 ? -5.545 -15.083 8.950 1.00 95.56 108 GLU A N 1
ATOM 842 C CA . GLU A 1 108 ? -4.618 -15.081 10.086 1.00 95.56 108 GLU A CA 1
ATOM 843 C C . GLU A 1 108 ? -5.167 -14.302 11.293 1.00 95.56 108 GLU A C 1
ATOM 845 O O . GLU A 1 108 ? -4.574 -14.340 12.372 1.00 95.56 108 GLU A O 1
ATOM 850 N N . GLU A 1 109 ? -6.322 -13.647 11.133 1.00 92.62 109 GLU A N 1
ATOM 851 C CA . GLU A 1 109 ? -6.933 -12.775 12.130 1.00 92.62 109 GLU A CA 1
ATOM 852 C C . GLU A 1 109 ? -5.919 -11.750 12.672 1.00 92.62 109 GLU A C 1
ATOM 854 O O . GLU A 1 109 ? -5.678 -11.672 13.883 1.00 92.62 109 GLU A O 1
ATOM 859 N N . ASP A 1 110 ? -5.294 -10.983 11.773 1.00 88.81 110 ASP A N 1
ATOM 860 C CA . ASP A 1 110 ? -4.389 -9.886 12.137 1.00 88.81 110 ASP A CA 1
ATOM 861 C C . ASP A 1 110 ? -5.045 -8.951 13.170 1.00 88.81 110 ASP A C 1
ATOM 863 O O . ASP A 1 110 ? -6.257 -8.739 13.136 1.00 88.81 110 ASP A O 1
ATOM 867 N N . GLU A 1 111 ? -4.259 -8.330 14.061 1.00 93.25 111 GLU A N 1
ATOM 868 C CA . GLU A 1 111 ? -4.786 -7.435 15.115 1.00 93.25 111 GLU A CA 1
ATOM 869 C C . GLU A 1 111 ? -5.716 -6.349 14.549 1.00 93.25 111 GLU A C 1
ATOM 871 O O . GLU A 1 111 ? -6.789 -6.095 15.085 1.00 93.25 111 GLU A O 1
ATOM 876 N N . ILE A 1 112 ? -5.355 -5.768 13.399 1.00 91.31 112 ILE A N 1
ATOM 877 C CA . ILE A 1 112 ? -6.171 -4.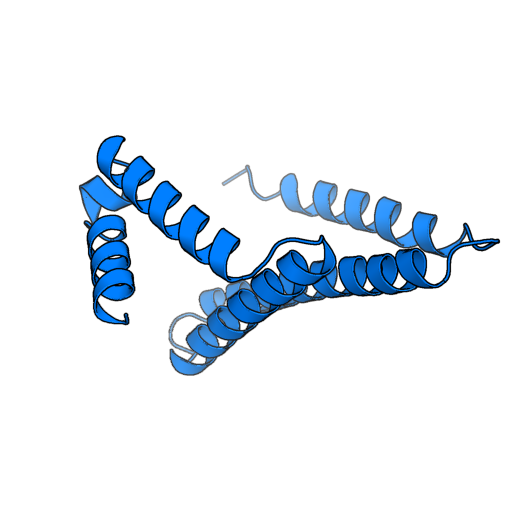758 12.709 1.00 91.31 112 ILE A CA 1
ATOM 878 C C . ILE A 1 112 ? -7.526 -5.329 12.262 1.00 91.31 112 ILE A C 1
ATOM 880 O O . ILE A 1 112 ? -8.540 -4.630 12.311 1.00 91.31 112 ILE A O 1
ATOM 884 N N . GLU A 1 113 ? -7.563 -6.584 11.816 1.00 95.69 113 GLU A N 1
ATOM 885 C CA . GLU A 1 113 ? -8.815 -7.242 11.451 1.00 95.69 113 GLU A CA 1
ATOM 886 C C . GLU A 1 113 ? -9.637 -7.595 12.692 1.00 95.69 113 GLU A C 1
ATOM 888 O O . GLU A 1 113 ? -10.828 -7.297 12.718 1.00 95.69 113 GLU A O 1
ATOM 893 N N . LYS A 1 114 ? -9.012 -8.161 13.732 1.00 94.94 114 LYS A N 1
ATOM 894 C CA . LYS A 1 114 ? -9.683 -8.500 14.997 1.00 94.94 114 LYS A CA 1
ATOM 895 C C . LYS A 1 114 ? -10.335 -7.284 15.652 1.00 94.94 114 LYS A C 1
ATOM 897 O O . LYS A 1 114 ? -11.476 -7.373 16.099 1.00 94.94 114 LYS A O 1
ATOM 902 N N . ASP A 1 115 ? -9.620 -6.163 15.687 1.00 96.38 115 ASP A N 1
ATOM 903 C CA . ASP A 1 115 ? -10.057 -4.966 16.403 1.00 96.38 115 ASP A CA 1
ATOM 904 C C . ASP A 1 115 ? -11.026 -4.106 15.581 1.00 96.38 115 ASP A C 1
ATOM 906 O O . ASP A 1 115 ? -11.969 -3.533 16.131 1.00 96.38 115 ASP A O 1
ATOM 910 N N . TYR A 1 116 ? -10.807 -3.993 14.264 1.00 95.75 116 TYR A N 1
ATOM 911 C CA . TYR A 1 116 ? -11.513 -3.012 13.428 1.00 95.75 116 TYR A CA 1
ATOM 912 C C . TYR A 1 116 ? -12.253 -3.617 12.231 1.00 95.75 116 TYR A C 1
ATOM 914 O O . TYR A 1 116 ? -13.149 -2.964 11.685 1.00 95.75 116 TYR A O 1
ATOM 922 N N . GLY A 1 117 ? -11.918 -4.835 11.801 1.00 96.75 117 GLY A N 1
ATOM 923 C CA . GLY A 1 117 ? -12.449 -5.442 10.574 1.00 96.75 117 GLY A CA 1
ATOM 924 C C . GLY A 1 117 ? -12.022 -4.709 9.296 1.00 96.75 117 GLY A C 1
ATOM 925 O O . GLY A 1 117 ? -12.724 -4.743 8.280 1.00 96.75 117 GLY A O 1
ATOM 926 N N . ASP A 1 118 ? -10.934 -3.935 9.354 1.00 96.56 118 ASP A N 1
ATOM 927 C CA . ASP A 1 118 ? -10.562 -3.010 8.281 1.00 96.56 118 ASP A CA 1
ATOM 928 C C . ASP A 1 118 ? -10.019 -3.725 7.036 1.00 96.56 118 ASP A C 1
ATOM 930 O O . ASP A 1 118 ? -10.198 -3.218 5.922 1.00 96.56 118 ASP A O 1
ATOM 934 N N . LEU A 1 119 ? -9.428 -4.920 7.177 1.00 97.62 119 LEU A N 1
ATOM 935 C CA . LEU A 1 119 ? -8.977 -5.704 6.024 1.00 97.62 119 LEU A CA 1
ATOM 936 C C . LEU A 1 119 ? -10.182 -6.230 5.241 1.00 97.62 119 LEU A C 1
ATOM 938 O O . LEU A 1 119 ? -10.204 -6.129 4.010 1.00 97.62 119 LEU A O 1
ATOM 942 N N . SER A 1 120 ? -11.210 -6.717 5.943 1.00 97.69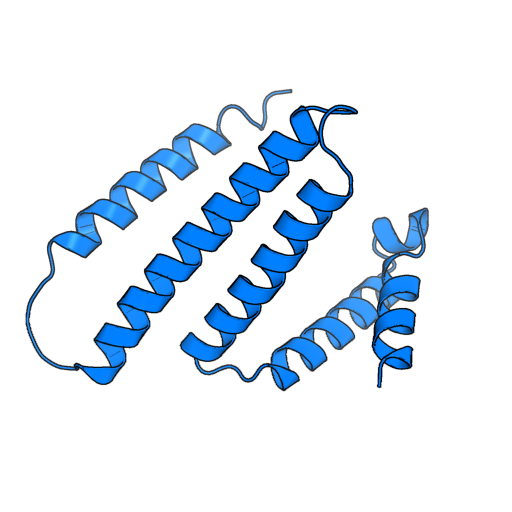 120 SER A N 1
ATOM 943 C CA . SER A 1 120 ? -12.478 -7.136 5.337 1.00 97.69 120 SER A CA 1
ATOM 944 C C . SER A 1 120 ? -13.186 -5.984 4.620 1.00 97.69 120 SER A C 1
ATOM 946 O O . SER A 1 120 ? -13.590 -6.134 3.461 1.00 97.69 120 SER A O 1
ATOM 948 N N . LYS A 1 121 ? -13.284 -4.805 5.253 1.00 97.75 121 LYS A N 1
ATOM 949 C CA . LYS A 1 121 ? -13.869 -3.604 4.623 1.00 97.75 121 LYS A CA 1
ATOM 950 C C . LYS A 1 121 ? -13.114 -3.209 3.356 1.00 97.75 121 LYS A C 1
ATOM 952 O O . LYS A 1 121 ? -13.737 -2.956 2.325 1.00 97.75 121 LYS A O 1
ATOM 957 N N . LEU A 1 122 ? -11.781 -3.188 3.411 1.00 97.12 122 LEU A N 1
ATOM 958 C CA . LEU A 1 122 ? -10.955 -2.838 2.259 1.00 97.12 122 LEU A CA 1
ATOM 959 C C . LEU A 1 122 ? -11.094 -3.865 1.128 1.00 97.12 122 LEU A C 1
ATOM 961 O O . LEU A 1 122 ? -11.219 -3.483 -0.036 1.00 97.12 122 LEU A O 1
ATOM 965 N N . LEU A 1 123 ? -11.115 -5.163 1.441 1.00 97.19 123 LEU A N 1
ATOM 966 C CA . LEU A 1 123 ? -11.299 -6.209 0.436 1.00 97.19 123 LEU A CA 1
ATOM 967 C C . LEU A 1 123 ? -12.656 -6.087 -0.271 1.00 97.19 123 LEU A C 1
ATOM 969 O O . LEU A 1 123 ? -12.714 -6.242 -1.493 1.00 97.19 123 LEU A O 1
ATOM 973 N N . ASN A 1 124 ? -13.725 -5.789 0.471 1.00 97.00 124 ASN A N 1
ATOM 974 C CA . ASN A 1 124 ? -15.061 -5.586 -0.093 1.00 97.00 124 ASN A CA 1
ATOM 975 C C . ASN A 1 124 ? -15.104 -4.347 -0.991 1.00 97.00 124 ASN A C 1
ATOM 977 O O . ASN A 1 124 ? -15.477 -4.465 -2.156 1.00 97.00 124 ASN A O 1
ATOM 981 N N . TYR A 1 125 ? -14.581 -3.213 -0.517 1.00 96.69 125 TYR A N 1
ATOM 982 C CA . TYR A 1 125 ? -14.445 -2.003 -1.331 1.00 96.69 125 TYR A CA 1
ATOM 983 C C . TYR A 1 125 ? -13.691 -2.271 -2.644 1.00 96.69 125 TYR A C 1
ATOM 985 O O . TYR A 1 125 ? -14.116 -1.847 -3.715 1.00 96.69 125 TYR A O 1
ATOM 993 N N . ILE A 1 126 ? -12.582 -3.020 -2.608 1.00 95.00 126 ILE A N 1
ATOM 994 C CA . ILE A 1 126 ? -11.817 -3.351 -3.820 1.00 95.00 126 ILE A CA 1
ATOM 995 C C . ILE A 1 126 ? -12.630 -4.216 -4.793 1.00 95.00 126 ILE A C 1
ATOM 997 O O . ILE A 1 126 ? -12.494 -4.036 -6.003 1.00 95.00 126 ILE A O 1
ATOM 1001 N N . ARG A 1 127 ? -13.441 -5.152 -4.290 1.00 93.19 127 ARG A N 1
ATOM 1002 C CA . ARG A 1 127 ? -14.273 -6.048 -5.110 1.00 93.19 127 ARG A CA 1
ATOM 1003 C C . ARG A 1 127 ? -15.433 -5.321 -5.779 1.00 93.19 127 ARG A C 1
ATOM 1005 O O . ARG A 1 127 ? -15.718 -5.619 -6.930 1.00 93.19 127 ARG A O 1
ATOM 1012 N N . GLU A 1 128 ? -16.054 -4.379 -5.081 1.00 93.50 128 GLU A N 1
ATOM 1013 C CA . GLU A 1 128 ? -17.202 -3.604 -5.570 1.00 93.50 128 GLU A CA 1
ATOM 1014 C C . GLU A 1 128 ? -16.825 -2.556 -6.627 1.00 93.50 128 GLU A C 1
ATOM 1016 O O . GLU A 1 128 ? -17.682 -2.100 -7.375 1.00 93.50 128 GLU A O 1
ATOM 1021 N N . ARG A 1 129 ? -15.542 -2.181 -6.725 1.00 88.06 129 ARG A N 1
ATOM 1022 C CA . ARG A 1 129 ? -15.034 -1.274 -7.771 1.00 88.06 129 ARG A CA 1
ATOM 1023 C C . ARG A 1 129 ? -14.886 -1.914 -9.157 1.00 88.06 129 ARG A C 1
ATOM 1025 O O . ARG A 1 129 ? -14.512 -1.199 -10.085 1.00 88.06 129 ARG A O 1
ATOM 1032 N N . LYS A 1 130 ? -15.047 -3.235 -9.275 1.00 56.53 130 LYS A N 1
ATOM 1033 C CA . LYS A 1 130 ? -14.833 -3.978 -10.525 1.00 56.53 130 LYS A CA 1
ATOM 1034 C C . LYS A 1 130 ? -16.080 -4.056 -11.388 1.00 56.53 130 LYS A C 1
ATOM 1036 O O . LYS A 1 130 ? -17.178 -4.210 -10.818 1.00 56.53 130 LYS A O 1
#

Secondary structure (DSSP, 8-state):
--SHHHHHHHHHHHHHHHHHHTTT----S-HHHHHHHHHHHHHHHHHHHHHHHHHHHHHTGGGS-HHHHHHHHHHHHHHHHHHHHHTT--HHHHHHHHHHHHHHHHHTT-HHHHHH-HHHHHHHHHHHT-

Foldseek 3Di:
DPPPVVPVVVVVVVVVVVVVVVVPPDDDDDPVLVVLVVVLVVLVVVLVVLVVQLVVLVVVPPPRDPVSNVVSVVSNVVSVQVNCVSVPHHPVVVLVVLLVVLVVCCVVVPPCCVVPVVSVVVNVVSVVVD

Sequence (130 aa):
MTLYRGFTARIQNIFCSIFFEGALNRMNEDFNVTGNIKTIEWLKVEILSALSSLNKGLLKGSKASKDVIADCIAGMVILLYLLSKRIGIEFSYIDSKVQNKLKLGILEEDEIEKDYGDLSKLLNYIRERK